Protein AF-A0A9W6RB28-F1 (afdb_monomer)

Mean predicted aligned error: 11.08 Å

Secondary structure (DSSP, 8-state):
-PPPPPPPTT---HHHHHHHHHHHHHHHHHHHHTTS-HHHHTS--STT---HHHHHHHHHHHHIIIIIIIIS----S-TTTTS-TTS-S----TT--HHHHHHHHHHHHHHHHHHHHTS-TTPPPPP--PPP----TT---S---------------------

Structure (mmCIF, N/CA/C/O backbone):
data_AF-A0A9W6RB28-F1
#
_entry.id   AF-A0A9W6RB28-F1
#
loop_
_atom_site.group_PDB
_atom_site.id
_atom_site.type_symbol
_atom_site.label_atom_id
_atom_site.label_alt_id
_atom_site.label_comp_id
_atom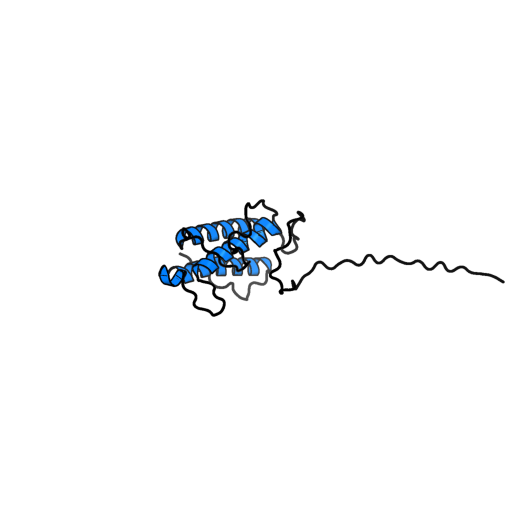_site.label_asym_id
_atom_site.label_entity_id
_atom_site.label_seq_id
_atom_site.pdbx_PDB_ins_code
_atom_site.Cartn_x
_atom_site.Cartn_y
_atom_site.Cartn_z
_atom_site.occupancy
_atom_site.B_iso_or_equiv
_atom_site.auth_seq_id
_atom_site.auth_comp_id
_atom_site.auth_asym_id
_atom_site.auth_atom_id
_atom_site.pdbx_PDB_model_num
ATOM 1 N N . MET A 1 1 ? -15.341 -0.451 -15.778 1.00 49.00 1 MET A N 1
ATOM 2 C CA . MET A 1 1 ? -14.513 -0.310 -14.565 1.00 49.00 1 MET A CA 1
ATOM 3 C C . MET A 1 1 ? -14.877 1.026 -13.939 1.00 49.00 1 MET A C 1
ATOM 5 O O . MET A 1 1 ? -14.789 2.035 -14.630 1.00 49.00 1 MET A O 1
ATOM 9 N N . VAL A 1 2 ? -15.447 1.023 -12.734 1.00 61.16 2 VAL A N 1
ATOM 10 C CA . VAL A 1 2 ? -15.929 2.248 -12.076 1.00 61.16 2 VAL A CA 1
ATOM 11 C C . VAL A 1 2 ? -14.718 2.968 -11.497 1.00 61.16 2 VAL A C 1
ATOM 13 O O . VAL A 1 2 ? -14.005 2.396 -10.686 1.00 61.16 2 VAL A O 1
ATOM 16 N N . HIS A 1 3 ? -14.466 4.193 -11.949 1.00 78.44 3 HIS A N 1
ATOM 17 C CA . HIS A 1 3 ? -13.442 5.051 -11.365 1.00 78.44 3 HIS A CA 1
ATOM 18 C C . HIS A 1 3 ? -13.966 5.579 -10.032 1.00 78.44 3 HIS A C 1
ATOM 20 O O . HIS A 1 3 ? -14.960 6.309 -10.024 1.00 78.44 3 HIS A O 1
ATOM 26 N N . LEU A 1 4 ? -13.308 5.227 -8.926 1.00 86.69 4 LEU A N 1
ATOM 27 C CA . LEU A 1 4 ? -13.632 5.843 -7.647 1.00 86.69 4 LEU A CA 1
ATOM 28 C C . LEU A 1 4 ? -13.110 7.278 -7.655 1.00 86.69 4 LEU A C 1
ATOM 30 O O . LEU A 1 4 ? -11.936 7.530 -7.923 1.00 86.69 4 LEU A O 1
ATOM 34 N N . THR A 1 5 ? -14.003 8.228 -7.410 1.00 91.50 5 THR A N 1
ATOM 35 C CA . THR A 1 5 ? -13.637 9.632 -7.235 1.00 91.50 5 THR A CA 1
ATOM 36 C C . THR A 1 5 ? -13.216 9.881 -5.798 1.00 91.50 5 THR A C 1
ATOM 38 O O . THR A 1 5 ? -13.599 9.139 -4.894 1.00 91.50 5 THR A O 1
ATOM 41 N N . GLU A 1 6 ? -12.460 10.955 -5.583 1.00 92.88 6 GLU A N 1
ATOM 42 C CA . GLU A 1 6 ? -12.143 11.419 -4.235 1.00 92.88 6 GLU A CA 1
ATOM 43 C C . GLU A 1 6 ? -13.437 11.559 -3.404 1.00 92.88 6 GLU A C 1
ATOM 45 O O . GLU A 1 6 ? -14.437 12.072 -3.930 1.00 92.88 6 GLU A O 1
ATOM 50 N N . PRO A 1 7 ? -13.455 11.106 -2.135 1.00 93.12 7 PRO A N 1
ATOM 51 C CA . PRO A 1 7 ? -14.621 11.253 -1.275 1.00 93.12 7 PRO A CA 1
ATOM 52 C C . PRO A 1 7 ? -15.061 12.720 -1.170 1.00 93.12 7 PRO A C 1
ATOM 54 O O . PRO A 1 7 ? -14.221 13.616 -1.037 1.00 93.12 7 PRO A O 1
ATOM 57 N N . PRO A 1 8 ? -16.372 13.009 -1.213 1.00 90.81 8 PRO A N 1
ATOM 58 C CA . PRO A 1 8 ? -16.845 14.378 -1.133 1.00 90.81 8 PRO A CA 1
ATOM 59 C C . PRO A 1 8 ? -16.537 14.972 0.243 1.00 90.81 8 PRO A C 1
ATOM 61 O O . PRO A 1 8 ? -16.745 14.344 1.280 1.00 90.81 8 PRO A O 1
ATOM 64 N N . ARG A 1 9 ? -16.128 16.245 0.257 1.00 85.19 9 ARG A N 1
ATOM 65 C CA . ARG A 1 9 ? -15.806 17.004 1.483 1.00 85.19 9 ARG A CA 1
ATOM 66 C C . ARG A 1 9 ? -16.983 17.162 2.451 1.00 85.19 9 ARG A C 1
ATOM 68 O O . ARG A 1 9 ? -16.801 17.649 3.560 1.00 85.19 9 ARG A O 1
ATOM 75 N N . THR A 1 10 ? -18.186 16.804 2.015 1.00 89.06 10 THR A N 1
ATOM 76 C CA . THR A 1 10 ? -19.407 16.811 2.821 1.00 89.06 10 THR A CA 1
ATOM 77 C C . THR A 1 10 ? -19.535 15.587 3.728 1.00 89.06 10 THR A C 1
ATOM 79 O O . THR A 1 10 ? -20.400 15.593 4.598 1.00 89.06 10 THR A O 1
ATOM 82 N N . LEU A 1 11 ? -18.713 14.544 3.552 1.00 88.00 11 LEU A N 1
ATOM 83 C CA . LEU A 1 11 ? -18.660 13.414 4.482 1.00 88.00 11 LEU A CA 1
ATOM 84 C C . LEU A 1 11 ? -18.089 13.871 5.828 1.00 88.00 11 LEU A C 1
ATOM 86 O O . LEU A 1 11 ? -16.940 14.298 5.919 1.00 88.00 11 LEU A O 1
ATOM 90 N N . SER A 1 12 ? -18.901 13.768 6.878 1.00 85.69 12 SER A N 1
ATOM 91 C CA . SER A 1 12 ? -18.524 14.157 8.241 1.00 85.69 12 SER A CA 1
ATOM 92 C C . SER A 1 12 ? -18.151 12.971 9.132 1.00 85.69 12 SER A C 1
ATOM 94 O O . SER A 1 12 ? -17.508 13.161 10.163 1.00 85.69 12 SER A O 1
ATOM 96 N N . GLY A 1 13 ? -18.554 11.749 8.766 1.00 92.44 13 GLY A N 1
ATOM 97 C CA . GLY A 1 13 ? -18.200 10.539 9.500 1.00 92.44 13 GLY A CA 1
ATO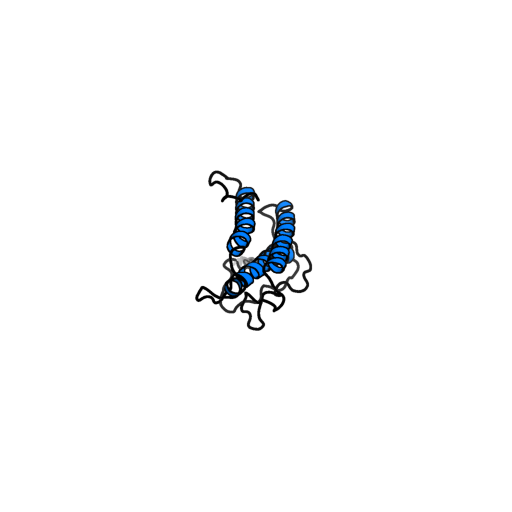M 98 C C . GLY A 1 13 ? -16.721 10.219 9.320 1.00 92.44 13 GLY A C 1
ATOM 99 O O . GLY A 1 13 ? -16.291 9.895 8.219 1.00 92.44 13 GLY A O 1
ATOM 100 N N . SER A 1 14 ? -15.922 10.284 10.389 1.00 92.12 14 SER A N 1
ATOM 101 C CA . SER A 1 14 ? -14.474 10.043 10.288 1.00 92.12 14 SER A CA 1
ATOM 102 C C . SER A 1 14 ? -14.136 8.648 9.753 1.00 92.12 14 SER A C 1
ATOM 104 O O . SER A 1 14 ? -13.151 8.504 9.038 1.00 92.12 14 SER A O 1
ATOM 106 N N . ALA A 1 15 ? -14.953 7.636 10.075 1.00 91.69 15 ALA A N 1
ATOM 107 C CA . ALA A 1 15 ? -14.738 6.266 9.611 1.00 91.69 15 ALA A CA 1
ATOM 108 C C . ALA A 1 15 ? -14.994 6.163 8.104 1.00 91.69 15 ALA A C 1
ATOM 110 O O . ALA A 1 15 ? -14.124 5.717 7.366 1.00 91.69 15 ALA A O 1
ATOM 111 N N . GLU A 1 16 ? -16.140 6.677 7.658 1.00 91.81 16 GLU A N 1
ATOM 112 C CA . GLU A 1 16 ? -16.542 6.723 6.248 1.00 91.81 16 GLU A CA 1
ATOM 113 C C . GLU A 1 16 ? -15.563 7.541 5.399 1.00 91.81 16 GLU A C 1
ATOM 115 O O . GLU A 1 16 ? -15.222 7.152 4.284 1.00 91.81 16 GLU A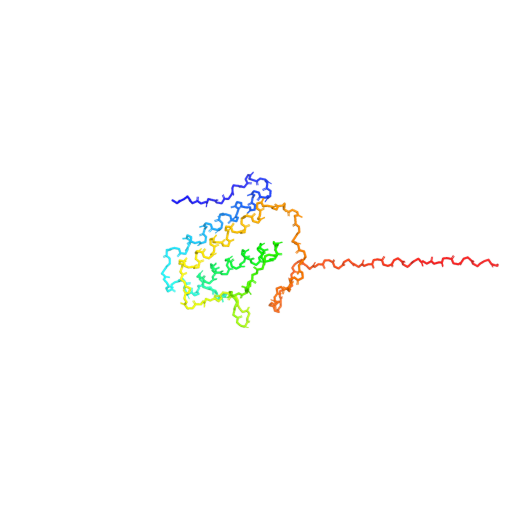 O 1
ATOM 120 N N . LEU A 1 17 ? -15.078 8.667 5.932 1.00 93.25 17 LEU A N 1
ATOM 121 C CA . LEU A 1 17 ? -14.099 9.509 5.255 1.00 93.25 17 LEU A CA 1
ATOM 122 C C . LEU A 1 17 ? -12.762 8.776 5.094 1.00 93.25 17 LEU A C 1
ATOM 124 O O . LEU A 1 17 ? -12.190 8.779 4.005 1.00 93.25 17 LEU A O 1
ATOM 128 N N . LEU A 1 18 ? -12.277 8.128 6.159 1.00 92.50 18 LEU A N 1
ATOM 129 C CA . LEU A 1 18 ? -11.040 7.350 6.125 1.00 92.50 18 LEU A CA 1
ATOM 130 C C . LEU A 1 18 ? -11.136 6.203 5.114 1.00 92.50 18 LEU A C 1
ATOM 132 O O . LEU A 1 18 ? -10.279 6.095 4.239 1.00 92.50 18 LEU A O 1
ATOM 136 N N . THR A 1 19 ? -12.172 5.365 5.207 1.00 93.44 19 THR A N 1
ATOM 137 C CA . THR A 1 19 ? -12.338 4.215 4.306 1.00 93.44 19 THR A CA 1
ATOM 138 C C . THR A 1 19 ? -12.557 4.660 2.866 1.00 93.44 19 THR A C 1
ATOM 140 O O . THR A 1 19 ? -11.962 4.083 1.962 1.00 93.44 19 THR A O 1
ATOM 143 N N . GLY A 1 20 ? -13.313 5.741 2.647 1.00 93.94 20 GLY A N 1
ATOM 144 C CA . GLY A 1 20 ? -13.496 6.326 1.323 1.00 93.94 20 GLY A CA 1
ATOM 145 C C . GLY A 1 20 ? -12.178 6.782 0.691 1.00 93.94 20 GLY A C 1
ATOM 146 O O . GLY A 1 20 ? -11.939 6.521 -0.487 1.00 93.94 20 GLY A O 1
ATOM 147 N N . TYR A 1 21 ? -11.295 7.435 1.456 1.00 94.56 21 TYR A N 1
ATOM 148 C CA . TYR A 1 21 ? -9.990 7.854 0.935 1.00 94.56 21 TYR A CA 1
ATOM 149 C C . TYR A 1 21 ? -9.073 6.662 0.665 1.00 94.56 21 TYR A C 1
ATOM 151 O O . TYR A 1 21 ? -8.364 6.663 -0.343 1.00 94.56 21 TYR A O 1
ATOM 159 N N . LEU A 1 22 ? -9.091 5.643 1.528 1.00 94.94 22 LEU A N 1
ATOM 160 C CA . LEU A 1 22 ? -8.336 4.415 1.290 1.00 94.94 22 LEU A CA 1
ATOM 161 C C . LEU A 1 22 ? -8.797 3.740 -0.004 1.00 94.94 22 LEU A C 1
ATOM 163 O O . LEU A 1 22 ? -7.965 3.436 -0.852 1.00 94.94 22 LEU A O 1
ATOM 167 N N . ASP A 1 23 ? -10.103 3.583 -0.211 1.00 95.31 23 ASP A N 1
ATOM 168 C CA . ASP A 1 23 ? -10.643 2.985 -1.434 1.00 95.31 23 ASP A CA 1
ATOM 169 C C . ASP A 1 23 ? -10.298 3.808 -2.684 1.00 95.31 23 ASP A C 1
ATOM 171 O O . ASP A 1 23 ? -9.884 3.243 -3.699 1.00 95.31 23 ASP A O 1
ATOM 175 N N . PHE A 1 24 ? -10.359 5.140 -2.596 1.00 95.44 24 PHE A N 1
ATOM 176 C CA . PHE A 1 24 ? -9.918 6.029 -3.670 1.00 95.44 24 PHE A CA 1
ATOM 177 C C . PHE A 1 24 ? -8.445 5.809 -4.053 1.00 95.44 24 PHE A C 1
ATOM 179 O O . PHE A 1 24 ? -8.127 5.688 -5.240 1.00 95.44 24 PHE A O 1
ATOM 186 N N . TYR A 1 25 ? -7.529 5.739 -3.081 1.00 95.88 25 TYR A N 1
ATOM 187 C CA . TY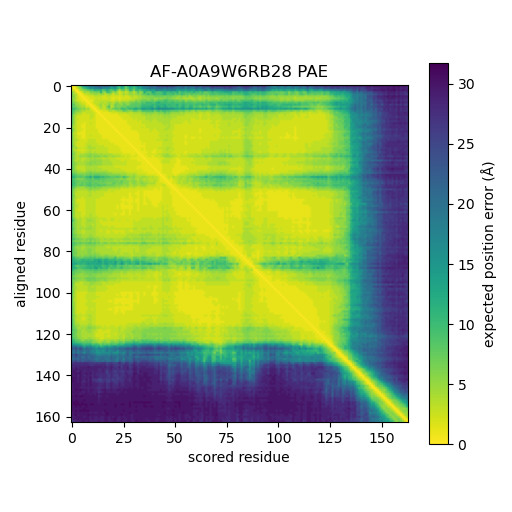R A 1 25 ? -6.107 5.524 -3.369 1.00 95.88 25 TYR A CA 1
ATOM 188 C C . TYR A 1 25 ? -5.812 4.103 -3.858 1.00 95.88 25 TYR A C 1
ATOM 190 O O . TYR A 1 25 ? -5.014 3.945 -4.784 1.00 95.88 25 TYR A O 1
ATOM 198 N N . ARG A 1 26 ? -6.492 3.091 -3.308 1.00 96.56 26 ARG A N 1
ATOM 199 C CA . ARG A 1 26 ? -6.377 1.690 -3.742 1.00 96.56 26 ARG A CA 1
ATOM 200 C C . ARG A 1 26 ? -6.790 1.505 -5.199 1.00 96.56 26 ARG A C 1
ATOM 202 O O . ARG A 1 26 ? -6.105 0.807 -5.932 1.00 96.56 26 ARG A O 1
ATOM 209 N N . ASP A 1 27 ? -7.837 2.195 -5.649 1.00 95.12 27 ASP A N 1
ATOM 210 C CA . ASP A 1 27 ? -8.220 2.213 -7.067 1.00 95.12 27 ASP A CA 1
ATOM 211 C C . ASP A 1 27 ? -7.274 3.080 -7.925 1.00 95.12 27 ASP A C 1
ATOM 213 O O . ASP A 1 27 ? -6.990 2.771 -9.084 1.00 95.12 27 ASP A O 1
ATOM 217 N N . THR A 1 28 ? -6.769 4.189 -7.381 1.00 95.25 28 THR A N 1
ATOM 218 C CA . THR A 1 28 ? -5.962 5.151 -8.148 1.00 95.25 28 THR A CA 1
ATOM 219 C C . THR A 1 28 ? -4.590 4.614 -8.527 1.00 95.25 28 THR A C 1
ATOM 221 O O . THR A 1 28 ? -4.146 4.826 -9.658 1.00 95.25 28 THR A O 1
ATOM 224 N N . ILE A 1 29 ? -3.894 3.951 -7.607 1.00 94.81 29 ILE A N 1
ATOM 225 C CA . ILE A 1 29 ? -2.480 3.617 -7.800 1.00 94.81 29 ILE A CA 1
ATOM 226 C C . ILE A 1 29 ? -2.277 2.619 -8.951 1.00 94.81 29 ILE A C 1
ATOM 228 O O . ILE A 1 29 ? -1.545 2.974 -9.880 1.00 94.81 29 ILE A O 1
ATOM 232 N N . PRO A 1 30 ? -2.955 1.454 -9.005 1.00 93.31 30 PRO A N 1
ATOM 233 C CA . PRO A 1 30 ? -2.821 0.527 -10.131 1.00 93.31 30 PRO A CA 1
ATOM 234 C C . PRO A 1 30 ? -3.177 1.177 -11.475 1.00 93.31 30 PRO A C 1
ATOM 236 O O . PRO A 1 30 ? -2.473 0.991 -12.469 1.00 93.31 30 PRO A O 1
ATOM 239 N N . ARG A 1 31 ? -4.204 2.041 -11.513 1.00 92.31 31 ARG A N 1
ATOM 240 C CA . ARG A 1 31 ? -4.579 2.777 -12.735 1.00 92.31 31 ARG A CA 1
ATOM 241 C C . ARG A 1 31 ? -3.490 3.717 -13.233 1.00 92.31 31 ARG A C 1
ATOM 243 O O . ARG A 1 31 ? -3.331 3.870 -14.442 1.00 92.31 31 ARG A O 1
ATOM 250 N N . LYS A 1 32 ? -2.737 4.357 -12.335 1.00 93.19 32 LYS A N 1
ATOM 251 C CA . LYS A 1 32 ? -1.598 5.204 -12.725 1.00 93.19 32 LYS A CA 1
ATOM 252 C C . LYS A 1 32 ? -0.445 4.389 -13.312 1.00 93.19 32 LYS A C 1
ATOM 254 O O . LYS A 1 32 ? 0.342 4.948 -14.071 1.00 93.19 32 LYS A O 1
ATOM 259 N N . LEU A 1 33 ? -0.359 3.098 -12.991 1.00 94.69 33 LEU A N 1
ATOM 260 C CA . LEU A 1 33 ? 0.701 2.204 -13.458 1.00 94.69 33 LEU A CA 1
ATOM 261 C C . LEU A 1 33 ? 0.341 1.440 -14.738 1.00 94.69 33 LEU A C 1
ATOM 263 O O . LEU A 1 33 ? 1.237 1.147 -15.522 1.00 94.69 33 LEU A O 1
ATOM 267 N N . ALA A 1 34 ? -0.945 1.182 -14.994 1.00 90.50 34 ALA A N 1
ATOM 268 C CA . ALA A 1 34 ? -1.422 0.356 -16.111 1.00 90.50 34 ALA A CA 1
ATOM 269 C C . ALA A 1 34 ? -0.996 0.821 -17.522 1.00 90.50 34 ALA A C 1
ATOM 271 O O . ALA A 1 34 ? -1.035 0.033 -18.461 1.00 90.50 34 ALA A O 1
ATOM 272 N N . GLY A 1 35 ? -0.608 2.089 -17.691 1.00 90.69 35 GLY A N 1
ATOM 273 C CA . GLY A 1 35 ? -0.139 2.635 -18.973 1.00 90.69 35 GLY A CA 1
ATOM 274 C C . GLY A 1 35 ? 1.381 2.662 -19.150 1.00 90.69 35 GLY A C 1
ATOM 275 O O . GLY A 1 35 ? 1.852 3.131 -20.183 1.00 90.69 35 GLY A O 1
ATOM 276 N N . LEU A 1 36 ? 2.150 2.229 -18.149 1.00 95.62 36 LEU A N 1
ATOM 277 C CA . LEU A 1 36 ? 3.609 2.257 -18.190 1.00 95.62 36 LEU A CA 1
ATOM 278 C C . LEU A 1 36 ? 4.161 0.979 -18.822 1.00 95.62 36 LEU A C 1
ATOM 280 O O . LEU A 1 36 ? 3.685 -0.121 -18.552 1.00 95.62 36 LEU A O 1
ATOM 284 N N . SER A 1 37 ? 5.214 1.120 -19.623 1.00 95.88 37 SER A N 1
ATOM 285 C CA . SER A 1 37 ? 5.995 -0.032 -20.085 1.00 95.88 37 SER A CA 1
ATOM 286 C C . SER A 1 37 ? 6.783 -0.682 -18.938 1.00 95.88 37 SER A C 1
ATOM 288 O O . SER A 1 37 ? 7.075 -0.045 -17.926 1.00 95.88 37 SER A O 1
ATOM 290 N N . GLU A 1 38 ? 7.217 -1.932 -19.116 1.00 94.00 38 GLU A N 1
ATOM 291 C CA . GLU A 1 38 ? 8.033 -2.651 -18.120 1.00 94.00 38 GLU A CA 1
ATOM 292 C C . GLU A 1 38 ? 9.308 -1.879 -17.734 1.00 94.00 38 GLU A C 1
ATOM 294 O O . GLU A 1 38 ? 9.653 -1.743 -16.558 1.00 94.00 38 GLU A O 1
ATOM 299 N N . ALA A 1 39 ? 9.976 -1.280 -18.724 1.00 95.19 39 ALA A N 1
ATOM 300 C CA . ALA A 1 39 ? 11.145 -0.440 -18.487 1.00 95.19 39 ALA A CA 1
ATOM 301 C C . ALA A 1 39 ? 10.802 0.784 -17.625 1.00 95.19 39 ALA A C 1
ATOM 303 O O . ALA A 1 39 ? 11.584 1.201 -16.775 1.00 95.19 39 ALA A O 1
ATOM 304 N N . GLU A 1 40 ? 9.622 1.367 -17.818 1.00 96.00 40 GLU A N 1
ATOM 305 C CA . GLU A 1 40 ? 9.165 2.516 -17.048 1.00 96.00 40 GLU A CA 1
ATOM 306 C C . GLU A 1 40 ? 8.721 2.159 -15.633 1.00 96.00 40 GLU A C 1
ATOM 308 O O . GLU A 1 40 ? 8.909 2.983 -14.737 1.00 96.00 40 GLU A O 1
ATOM 313 N N . LEU A 1 41 ? 8.163 0.968 -15.428 1.00 96.00 41 LEU A N 1
ATOM 314 C CA . LEU A 1 41 ? 7.781 0.438 -14.118 1.00 96.00 41 LEU A CA 1
ATOM 315 C C . LEU A 1 41 ? 8.995 0.201 -13.210 1.00 96.00 41 LEU A C 1
ATOM 317 O O . LEU A 1 41 ? 8.895 0.353 -11.991 1.00 96.00 41 LEU A O 1
ATOM 321 N N . ARG A 1 42 ? 10.150 -0.110 -13.808 1.00 95.25 42 ARG A N 1
ATOM 322 C CA . ARG A 1 42 ? 11.421 -0.374 -13.113 1.00 95.25 42 ARG A CA 1
ATOM 323 C C . ARG A 1 42 ? 12.403 0.794 -13.118 1.00 95.25 42 ARG A C 1
ATOM 325 O O . ARG A 1 42 ? 13.520 0.658 -12.627 1.00 95.25 42 ARG A O 1
ATOM 332 N N . ARG A 1 43 ? 12.020 1.948 -13.665 1.00 94.50 43 ARG A N 1
ATOM 333 C CA . ARG A 1 43 ? 12.891 3.127 -13.730 1.00 94.50 43 ARG A CA 1
ATOM 334 C C . ARG A 1 43 ? 12.535 4.129 -12.643 1.00 94.50 43 ARG A C 1
ATOM 336 O O . ARG A 1 43 ? 11.400 4.604 -12.580 1.00 94.50 43 ARG A O 1
ATOM 343 N N . THR A 1 44 ? 13.535 4.533 -11.862 1.00 92.62 44 THR A N 1
ATOM 344 C CA . THR A 1 44 ? 13.382 5.663 -10.940 1.00 92.62 44 THR A CA 1
ATOM 345 C C . THR A 1 44 ? 13.131 6.957 -11.716 1.00 92.62 44 THR A C 1
ATOM 347 O O . THR A 1 44 ? 13.734 7.212 -12.761 1.00 92.62 44 THR A O 1
ATOM 350 N N . ARG A 1 45 ? 12.209 7.781 -11.220 1.00 85.44 45 ARG A N 1
ATOM 351 C CA . ARG A 1 45 ? 11.913 9.113 -11.777 1.00 85.44 45 ARG A CA 1
ATOM 352 C C . ARG A 1 45 ? 12.172 10.239 -10.782 1.00 85.44 45 ARG A C 1
ATOM 354 O O . ARG A 1 45 ? 11.943 11.399 -11.108 1.00 85.44 45 ARG A O 1
ATOM 361 N N . VAL A 1 46 ? 12.619 9.901 -9.576 1.00 88.44 46 VAL A N 1
ATOM 362 C CA . VAL A 1 46 ? 12.739 10.835 -8.457 1.00 88.44 46 VAL A CA 1
ATOM 363 C C . VAL A 1 46 ? 14.046 10.606 -7.693 1.00 88.44 46 VAL A C 1
ATOM 365 O O . VAL A 1 46 ? 14.525 9.471 -7.630 1.00 88.44 46 VAL A O 1
ATOM 368 N N . PRO A 1 47 ? 14.620 11.648 -7.062 1.00 86.62 47 PRO A N 1
ATOM 369 C CA . PRO A 1 47 ? 15.876 11.524 -6.317 1.00 86.62 47 PRO A CA 1
ATOM 370 C C . PRO A 1 47 ? 15.842 10.511 -5.165 1.00 86.62 47 PRO A C 1
ATOM 372 O O . PRO A 1 47 ? 16.884 10.003 -4.774 1.00 86.62 47 PRO A O 1
ATOM 375 N N . SER A 1 48 ? 14.657 10.193 -4.635 1.00 82.38 48 SER A N 1
ATOM 376 C CA . SER A 1 48 ? 14.472 9.209 -3.561 1.00 82.38 48 SER A CA 1
ATOM 377 C C . SER A 1 48 ? 14.707 7.756 -3.988 1.00 82.38 48 SER A C 1
ATOM 379 O O . SER A 1 48 ? 14.690 6.876 -3.137 1.00 82.38 48 SER A O 1
ATOM 381 N N . GLY A 1 49 ? 14.902 7.479 -5.280 1.00 84.81 49 GLY A N 1
ATOM 382 C CA . GLY A 1 49 ? 15.382 6.177 -5.755 1.00 84.81 49 GLY A CA 1
ATOM 383 C C . GLY A 1 49 ? 14.327 5.080 -5.930 1.00 84.81 49 GLY A C 1
ATOM 384 O O . GLY A 1 49 ? 14.629 4.082 -6.577 1.00 84.81 49 GLY A O 1
ATOM 385 N N . TRP A 1 50 ? 13.094 5.256 -5.443 1.00 90.19 50 TRP A N 1
ATOM 386 C CA . TRP A 1 50 ? 12.030 4.270 -5.657 1.00 90.19 50 TRP A CA 1
ATOM 387 C C . TRP A 1 50 ? 11.586 4.202 -7.126 1.00 90.19 50 TRP A C 1
ATOM 389 O O . TRP A 1 50 ? 11.639 5.182 -7.878 1.00 90.19 50 TRP A O 1
ATOM 399 N N . VAL A 1 51 ? 11.117 3.020 -7.525 1.00 94.38 51 VAL A N 1
ATOM 400 C CA . VAL A 1 51 ? 10.569 2.748 -8.861 1.00 94.38 51 VAL A CA 1
ATOM 401 C C . VAL A 1 51 ? 9.066 2.465 -8.762 1.00 94.38 51 VAL A C 1
ATOM 403 O O . VAL A 1 51 ? 8.625 1.964 -7.725 1.00 94.38 51 VAL A O 1
ATOM 406 N N . PRO A 1 52 ? 8.255 2.774 -9.792 1.00 95.81 52 PRO A N 1
ATOM 407 C CA . PRO A 1 52 ? 6.799 2.640 -9.707 1.00 95.81 52 PRO A CA 1
ATOM 408 C C . PRO A 1 52 ? 6.295 1.255 -9.269 1.00 95.81 52 PRO A C 1
ATOM 410 O O . PRO A 1 52 ? 5.394 1.176 -8.438 1.00 95.81 52 PRO A O 1
ATOM 413 N N . LEU A 1 53 ? 6.900 0.170 -9.767 1.00 96.50 53 LEU A N 1
ATOM 414 C CA . LEU A 1 53 ? 6.525 -1.191 -9.364 1.00 96.50 53 LEU A CA 1
ATOM 415 C C . LEU A 1 53 ? 6.887 -1.483 -7.898 1.00 96.50 53 LEU A C 1
ATOM 417 O O . LEU A 1 53 ? 6.097 -2.082 -7.171 1.00 96.50 53 LEU A O 1
ATOM 421 N N . GLY A 1 54 ? 8.048 -1.000 -7.444 1.00 95.75 54 GLY A N 1
ATOM 422 C CA . GLY A 1 54 ? 8.497 -1.133 -6.055 1.00 95.75 54 GLY A CA 1
ATOM 423 C C . GLY A 1 54 ? 7.590 -0.381 -5.084 1.00 95.75 54 GLY A C 1
ATOM 424 O O . GLY A 1 54 ? 7.293 -0.890 -4.007 1.00 95.75 54 GLY A O 1
ATOM 425 N N . LEU A 1 55 ? 7.081 0.787 -5.489 1.00 95.50 55 LEU A N 1
ATOM 426 C CA . LEU A 1 55 ? 6.086 1.538 -4.722 1.00 95.50 55 LEU A CA 1
ATOM 427 C C . LEU A 1 55 ? 4.786 0.743 -4.547 1.00 95.50 55 LEU A C 1
ATOM 429 O O . LEU A 1 55 ? 4.278 0.666 -3.432 1.00 95.50 55 LEU A O 1
ATOM 433 N N . LEU A 1 56 ? 4.260 0.124 -5.609 1.00 97.19 56 LEU A N 1
ATOM 434 C CA . LEU A 1 56 ? 3.045 -0.691 -5.500 1.00 97.19 56 LEU A CA 1
ATOM 435 C C . LEU A 1 56 ? 3.250 -1.892 -4.566 1.00 97.19 56 LEU A C 1
ATOM 437 O O . LEU A 1 56 ? 2.427 -2.119 -3.679 1.00 97.19 56 LEU A O 1
ATOM 441 N N . LYS A 1 57 ? 4.370 -2.616 -4.714 1.00 97.44 57 LYS A N 1
ATOM 442 C CA . LYS A 1 57 ? 4.708 -3.744 -3.833 1.00 97.44 57 LYS A CA 1
ATOM 443 C C . LYS A 1 57 ? 4.788 -3.293 -2.379 1.00 97.44 57 LYS A C 1
ATOM 445 O O . LYS A 1 57 ? 4.137 -3.885 -1.521 1.00 97.44 57 LYS A O 1
ATOM 450 N N . HIS A 1 58 ? 5.509 -2.206 -2.115 1.00 96.38 58 HIS A N 1
ATOM 451 C CA . HIS A 1 58 ? 5.627 -1.632 -0.779 1.00 96.38 58 HIS A CA 1
ATOM 452 C C . HIS A 1 58 ? 4.265 -1.287 -0.170 1.00 96.38 58 HIS A C 1
ATOM 454 O O . HIS A 1 58 ? 4.025 -1.598 0.991 1.00 96.38 58 HIS A O 1
ATOM 460 N N . LEU A 1 59 ? 3.342 -0.701 -0.937 1.00 97.00 59 LEU A N 1
ATOM 461 C CA . LEU A 1 59 ? 2.003 -0.384 -0.433 1.00 97.00 59 LEU A CA 1
ATOM 462 C C . LEU A 1 59 ? 1.197 -1.634 -0.058 1.00 97.00 59 LEU A C 1
ATOM 464 O O . LEU A 1 59 ? 0.459 -1.599 0.924 1.00 97.00 59 LEU A O 1
ATOM 468 N N . GLY A 1 60 ? 1.394 -2.752 -0.761 1.00 97.94 60 GLY A N 1
ATOM 469 C CA . GLY A 1 60 ? 0.838 -4.044 -0.346 1.00 97.94 60 GLY A CA 1
ATOM 470 C C . GLY A 1 60 ? 1.386 -4.481 1.014 1.00 97.94 60 GLY A C 1
ATOM 471 O O . GLY A 1 60 ? 0.626 -4.856 1.906 1.00 97.94 60 GLY A O 1
ATOM 472 N N . TYR A 1 61 ? 2.696 -4.338 1.226 1.00 97.44 61 TYR A N 1
ATOM 473 C CA . TYR A 1 61 ? 3.308 -4.607 2.529 1.00 97.44 61 TYR A CA 1
ATOM 474 C C . TYR A 1 61 ? 2.914 -3.595 3.610 1.00 97.44 61 TYR A C 1
ATOM 476 O O . TYR A 1 61 ? 2.866 -3.971 4.774 1.00 97.44 61 TYR A O 1
ATOM 484 N N . VAL A 1 62 ? 2.584 -2.344 3.275 1.00 96.19 62 VAL A N 1
ATOM 485 C CA . VAL A 1 62 ? 2.037 -1.354 4.223 1.00 96.19 62 VAL A CA 1
ATOM 486 C C . VAL A 1 62 ? 0.660 -1.796 4.727 1.00 96.19 62 VAL A C 1
ATOM 488 O O . VAL A 1 62 ? 0.450 -1.824 5.939 1.00 96.19 62 VAL A O 1
ATOM 491 N N . GLU A 1 63 ? -0.251 -2.192 3.833 1.00 97.69 63 GLU A N 1
ATOM 492 C CA . GLU A 1 63 ? -1.567 -2.744 4.206 1.00 97.69 63 GLU A CA 1
ATOM 493 C C . GLU A 1 63 ? -1.407 -3.966 5.127 1.00 97.69 63 GLU A C 1
ATOM 495 O O . GLU A 1 63 ? -2.026 -4.055 6.191 1.00 97.69 63 GLU A O 1
ATOM 500 N N . LEU A 1 64 ? -0.502 -4.877 4.760 1.00 96.75 64 LEU A N 1
ATOM 501 C CA . LEU A 1 64 ? -0.187 -6.070 5.539 1.00 96.75 64 LEU A CA 1
ATOM 502 C C . LEU A 1 64 ? 0.428 -5.729 6.906 1.00 96.75 64 LEU A C 1
ATOM 504 O O . LEU A 1 64 ? -0.053 -6.222 7.926 1.00 96.75 64 LEU A O 1
ATOM 508 N N . ARG A 1 65 ? 1.466 -4.888 6.961 1.00 94.38 65 ARG A N 1
ATOM 509 C CA . ARG A 1 65 ? 2.205 -4.577 8.195 1.00 94.38 65 ARG A CA 1
ATOM 510 C C . ARG A 1 65 ? 1.336 -3.877 9.221 1.00 94.38 65 ARG A C 1
ATOM 512 O O . ARG A 1 65 ? 1.396 -4.227 10.395 1.00 94.38 65 ARG A O 1
ATOM 519 N N . TRP A 1 66 ? 0.546 -2.892 8.805 1.00 93.06 66 TRP A N 1
ATOM 520 C CA . TRP A 1 66 ? -0.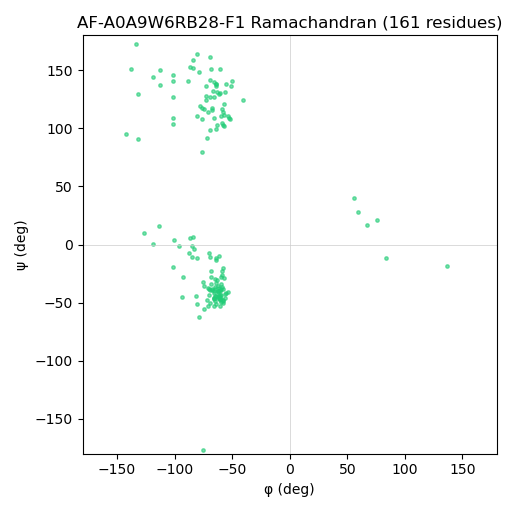219 -2.088 9.754 1.00 93.06 66 TRP A CA 1
ATOM 521 C C . TRP A 1 66 ? -1.509 -2.764 10.188 1.00 93.06 66 TRP A C 1
ATOM 523 O O . TRP A 1 66 ? -1.809 -2.762 11.380 1.00 93.06 66 TRP A O 1
ATOM 533 N N . LEU A 1 67 ? -2.264 -3.344 9.252 1.00 94.44 67 LEU A N 1
ATOM 534 C CA . LEU A 1 67 ? -3.602 -3.848 9.559 1.00 94.44 67 LEU A CA 1
ATOM 535 C C . LEU A 1 67 ? -3.587 -5.330 9.926 1.00 94.44 67 LEU A C 1
ATOM 537 O O . LEU A 1 67 ? -4.162 -5.694 10.948 1.00 94.44 67 LEU A O 1
ATOM 541 N N . ARG A 1 68 ? -2.877 -6.172 9.171 1.00 94.06 68 ARG A N 1
ATOM 542 C CA . ARG A 1 68 ? -2.831 -7.615 9.449 1.00 94.06 68 ARG A CA 1
ATOM 543 C C . ARG A 1 68 ? -1.871 -7.942 10.583 1.00 94.06 68 ARG A C 1
ATOM 545 O O . ARG A 1 68 ? -2.288 -8.436 11.622 1.00 94.06 68 ARG A O 1
ATOM 552 N N . TRP A 1 69 ? -0.591 -7.640 10.387 1.00 93.62 69 TRP A N 1
ATOM 553 C CA . TRP A 1 69 ? 0.456 -7.988 11.340 1.00 93.62 69 TRP A CA 1
ATOM 554 C C . TRP A 1 69 ? 0.356 -7.133 12.606 1.00 93.62 69 TRP A C 1
ATOM 556 O O . TRP A 1 69 ? 0.247 -7.676 13.692 1.00 93.62 69 TRP A O 1
ATOM 566 N N . GLY A 1 70 ? 0.317 -5.804 12.484 1.00 91.31 70 GLY A N 1
ATOM 567 C CA . GLY A 1 70 ? 0.322 -4.897 13.633 1.00 91.31 70 GLY A CA 1
ATOM 568 C C . GLY A 1 70 ? -1.003 -4.830 14.397 1.00 91.31 70 GLY A C 1
ATOM 569 O O . GLY A 1 70 ? -1.021 -5.015 15.609 1.00 91.31 70 GLY A O 1
ATOM 570 N N . PHE A 1 71 ? -2.110 -4.523 13.715 1.00 92.88 71 PHE A N 1
ATOM 571 C CA . PHE A 1 71 ? -3.395 -4.279 14.379 1.00 92.88 71 PHE A CA 1
ATOM 572 C C . PHE A 1 71 ? -4.138 -5.567 14.751 1.00 92.88 71 PHE A C 1
ATOM 574 O O . PHE A 1 71 ? -4.549 -5.720 15.903 1.00 92.88 71 PHE A O 1
ATOM 581 N N . ALA A 1 72 ? -4.308 -6.480 13.790 1.00 92.62 72 ALA A N 1
ATOM 582 C CA . ALA A 1 72 ? -5.030 -7.737 13.984 1.00 92.62 72 ALA A CA 1
ATOM 583 C C . ALA A 1 72 ? -4.163 -8.865 14.563 1.00 92.62 72 ALA A C 1
ATOM 585 O O . ALA A 1 72 ? -4.704 -9.890 14.974 1.00 92.62 72 ALA A O 1
ATOM 586 N N . VAL A 1 73 ? -2.839 -8.679 14.625 1.00 92.88 73 VAL A N 1
ATOM 587 C CA . VAL A 1 73 ? -1.892 -9.689 15.121 1.00 92.88 73 VAL A CA 1
ATOM 588 C C . VAL A 1 73 ? -2.014 -11.014 14.358 1.00 92.88 73 VAL A C 1
ATOM 590 O O . VAL A 1 73 ? -1.954 -12.117 14.904 1.00 92.88 73 VAL A O 1
ATOM 593 N N . GLU A 1 74 ? -2.201 -10.923 13.047 1.00 92.25 74 GLU A N 1
ATOM 594 C CA . GLU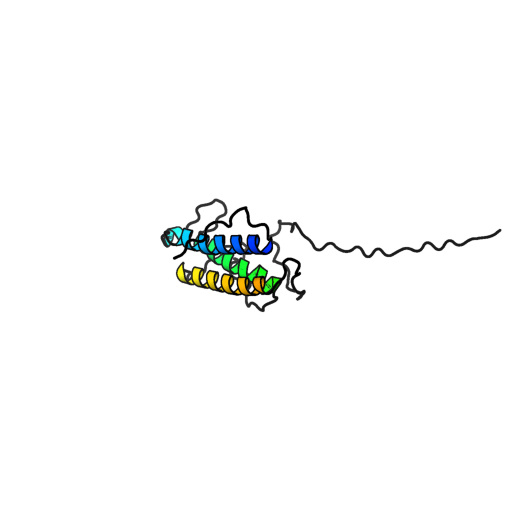 A 1 74 ? -2.085 -12.092 12.190 1.00 92.25 74 GLU A CA 1
ATOM 595 C C . GLU A 1 74 ? -0.623 -12.540 12.111 1.00 92.25 74 GLU A C 1
ATOM 597 O O . GLU A 1 74 ? 0.299 -11.725 12.006 1.00 92.25 74 GLU A O 1
ATOM 602 N N . GLN A 1 75 ? -0.412 -13.856 12.108 1.00 90.38 75 GLN A N 1
ATOM 603 C CA . GLN A 1 75 ? 0.897 -14.418 11.797 1.00 90.38 75 GLN A CA 1
ATOM 604 C C . GLN A 1 75 ? 1.205 -14.192 10.314 1.00 90.38 75 GLN A C 1
ATOM 606 O O . GLN A 1 75 ? 0.413 -14.544 9.438 1.00 90.38 75 GLN A O 1
ATOM 611 N N . VAL A 1 76 ? 2.361 -13.592 10.049 1.00 90.94 76 VAL A N 1
ATOM 612 C CA . VAL A 1 76 ? 2.897 -13.333 8.713 1.00 90.94 76 VAL A CA 1
ATOM 613 C C . VAL A 1 76 ? 4.342 -13.809 8.712 1.00 90.94 76 VAL A C 1
ATOM 615 O O . VAL A 1 76 ? 5.107 -13.408 9.585 1.00 90.94 76 VAL A O 1
ATOM 618 N N . ASP A 1 77 ? 4.704 -14.619 7.718 1.00 90.06 77 ASP A N 1
ATOM 619 C CA . ASP A 1 77 ? 6.041 -15.207 7.596 1.00 90.06 77 ASP A CA 1
ATOM 620 C C . ASP A 1 77 ? 7.154 -14.149 7.528 1.00 90.06 77 ASP A C 1
ATOM 622 O O . ASP A 1 77 ? 8.122 -14.223 8.282 1.00 90.06 77 ASP A O 1
ATOM 626 N N . ASP A 1 78 ? 7.007 -13.150 6.650 1.00 90.81 78 ASP A N 1
ATOM 627 C CA . ASP A 1 78 ? 7.953 -12.037 6.528 1.00 90.81 78 ASP A CA 1
ATOM 628 C C . ASP A 1 78 ? 7.227 -10.703 6.257 1.00 90.81 78 ASP A C 1
ATOM 630 O O . ASP A 1 78 ? 6.918 -10.373 5.106 1.00 90.81 78 ASP A O 1
ATOM 634 N N . PRO A 1 79 ? 6.935 -9.900 7.298 1.00 90.94 79 PRO A N 1
ATOM 635 C CA . PRO A 1 79 ? 6.320 -8.584 7.128 1.00 90.94 79 PRO A CA 1
ATOM 636 C C . PRO A 1 79 ? 7.250 -7.550 6.466 1.00 90.94 79 PRO A C 1
ATOM 638 O O . PRO A 1 79 ? 6.780 -6.473 6.094 1.00 90.94 79 PRO A O 1
ATOM 641 N N . TRP A 1 80 ? 8.543 -7.853 6.308 1.00 91.44 80 TRP A N 1
ATOM 642 C CA . TRP A 1 80 ? 9.571 -6.951 5.781 1.00 91.44 80 TRP A CA 1
ATOM 643 C C . TRP A 1 80 ? 10.132 -7.408 4.430 1.00 91.44 80 TRP A C 1
ATOM 645 O O . TRP A 1 80 ? 11.168 -6.907 3.999 1.00 91.44 80 TRP A O 1
ATOM 655 N N . ALA A 1 81 ? 9.463 -8.324 3.728 1.00 91.81 81 ALA A N 1
ATOM 656 C CA . ALA A 1 81 ? 9.972 -8.882 2.473 1.00 91.81 81 ALA A CA 1
ATOM 657 C C . ALA A 1 81 ? 10.113 -7.855 1.322 1.00 91.81 81 ALA A C 1
ATOM 659 O O . ALA A 1 81 ? 10.776 -8.139 0.323 1.00 91.81 81 ALA A O 1
ATOM 660 N N . ASP A 1 82 ? 9.561 -6.641 1.451 1.00 92.75 82 ASP A N 1
ATOM 661 C CA . ASP A 1 82 ? 9.824 -5.514 0.544 1.00 92.75 82 ASP A CA 1
ATOM 662 C C . ASP A 1 82 ? 11.064 -4.674 0.905 1.00 92.75 82 ASP A C 1
ATOM 664 O O . ASP A 1 82 ? 11.317 -3.644 0.275 1.00 92.75 82 ASP A O 1
ATOM 668 N N . TRP A 1 83 ? 11.844 -5.086 1.906 1.00 91.44 83 TRP A N 1
ATOM 669 C CA . TRP A 1 83 ? 13.064 -4.407 2.338 1.00 91.44 83 TRP A CA 1
ATOM 670 C C . TRP A 1 83 ? 14.312 -5.112 1.798 1.00 91.44 83 TRP A C 1
ATOM 672 O O . TRP A 1 83 ? 14.391 -6.338 1.671 1.00 91.44 83 TRP A O 1
ATOM 682 N N . ASN A 1 84 ? 15.328 -4.315 1.489 1.00 83.62 84 ASN A N 1
ATOM 683 C CA . ASN A 1 84 ? 16.669 -4.793 1.188 1.00 83.62 84 ASN A CA 1
ATOM 684 C C . ASN A 1 84 ? 17.442 -5.094 2.480 1.00 83.62 84 ASN A C 1
ATOM 686 O O . ASN A 1 84 ? 17.103 -4.624 3.568 1.00 83.62 84 ASN A O 1
ATOM 690 N N . ALA A 1 85 ? 18.544 -5.839 2.354 1.00 79.81 85 ALA A N 1
ATOM 691 C CA . ALA A 1 85 ? 19.412 -6.173 3.487 1.00 79.81 85 ALA A CA 1
ATOM 692 C C . ALA A 1 85 ? 20.007 -4.929 4.181 1.00 79.81 85 ALA A C 1
ATOM 694 O O . ALA A 1 85 ? 20.270 -4.952 5.383 1.00 79.81 85 ALA A O 1
ATOM 695 N N . ASP A 1 86 ? 20.188 -3.834 3.438 1.00 79.44 86 ASP A N 1
ATOM 696 C CA . ASP A 1 86 ? 20.657 -2.540 3.946 1.00 79.44 86 ASP A CA 1
ATOM 697 C C . ASP A 1 86 ? 19.539 -1.667 4.547 1.00 79.44 86 ASP A C 1
ATOM 699 O O . ASP A 1 86 ? 19.792 -0.530 4.945 1.00 79.44 86 ASP A O 1
ATOM 703 N N . ARG A 1 87 ? 18.318 -2.210 4.659 1.00 75.38 87 ARG A N 1
ATOM 704 C CA . ARG A 1 87 ? 17.107 -1.543 5.163 1.00 75.38 87 ARG A CA 1
ATOM 705 C C . ARG A 1 87 ? 16.587 -0.413 4.283 1.00 75.38 87 ARG A C 1
ATOM 707 O O . ARG A 1 87 ? 15.786 0.397 4.745 1.00 75.38 87 ARG A O 1
ATOM 714 N N . THR A 1 88 ? 17.013 -0.343 3.027 1.00 79.69 88 THR A N 1
ATOM 715 C CA . THR A 1 88 ? 16.270 0.441 2.045 1.00 79.69 88 THR A CA 1
ATOM 716 C C . THR A 1 88 ? 14.984 -0.296 1.688 1.00 79.69 88 THR A C 1
ATOM 718 O O . THR A 1 88 ? 14.966 -1.516 1.526 1.00 79.69 88 THR A O 1
ATOM 721 N N . GLU A 1 89 ? 13.887 0.444 1.608 1.00 79.56 89 GLU A N 1
ATOM 722 C CA . GLU A 1 89 ? 12.593 -0.091 1.187 1.00 79.56 89 GLU A CA 1
ATOM 723 C C . GLU A 1 89 ? 12.587 -0.295 -0.344 1.00 79.56 89 GLU A C 1
ATOM 725 O O . GLU A 1 89 ? 13.583 -0.026 -1.025 1.00 79.56 89 GLU A O 1
ATOM 730 N N . TRP A 1 90 ? 11.451 -0.718 -0.906 1.00 87.19 90 TRP A N 1
ATOM 731 C CA . TRP A 1 90 ? 11.213 -0.798 -2.360 1.00 87.19 90 TRP A CA 1
ATOM 732 C C . TRP A 1 90 ? 11.894 -1.969 -3.084 1.00 87.19 90 TRP A C 1
ATOM 734 O O . TRP A 1 90 ? 12.072 -1.911 -4.305 1.00 87.19 90 TRP A O 1
ATOM 744 N N . ARG A 1 91 ? 12.268 -3.038 -2.371 1.00 89.94 91 ARG A N 1
ATOM 745 C CA . ARG A 1 91 ? 12.868 -4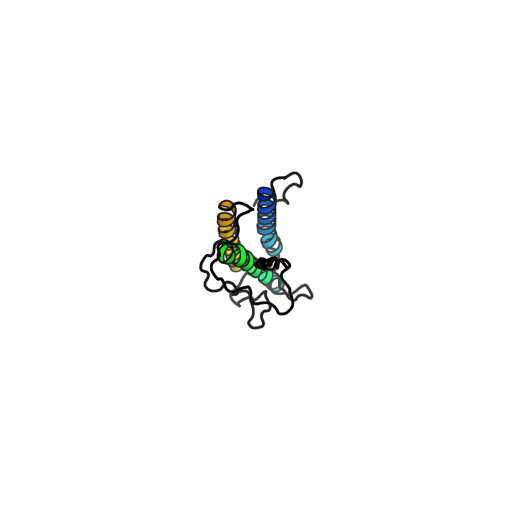.229 -2.982 1.00 89.94 91 ARG A CA 1
ATOM 746 C C . ARG A 1 91 ? 11.907 -4.867 -3.988 1.00 89.94 91 ARG A C 1
ATOM 748 O O . ARG A 1 91 ? 10.760 -5.174 -3.667 1.00 89.94 91 ARG A O 1
ATOM 755 N N . LEU A 1 92 ? 12.424 -5.145 -5.182 1.00 92.88 92 LEU A N 1
ATOM 756 C CA . LEU A 1 92 ? 11.769 -5.970 -6.192 1.00 92.88 92 LEU A CA 1
ATOM 757 C C . LEU A 1 92 ? 12.548 -7.263 -6.389 1.00 92.88 92 LEU A C 1
ATOM 759 O O . LEU A 1 92 ? 13.776 -7.249 -6.481 1.00 92.88 92 LEU A O 1
ATOM 763 N N . ASP A 1 93 ? 11.823 -8.365 -6.497 1.00 92.56 93 ASP A N 1
ATOM 764 C CA . ASP A 1 93 ? 12.372 -9.644 -6.909 1.00 92.56 93 ASP A CA 1
ATOM 765 C C . ASP A 1 93 ? 12.356 -9.741 -8.447 1.00 92.56 93 ASP A C 1
ATOM 767 O O . ASP A 1 93 ? 11.525 -9.110 -9.110 1.00 92.56 93 ASP A O 1
ATOM 771 N N . PRO A 1 94 ? 13.260 -10.526 -9.064 1.00 92.62 94 PRO A N 1
ATOM 772 C CA . PRO A 1 94 ? 13.315 -10.653 -10.522 1.00 92.62 94 PRO A CA 1
ATOM 773 C C . PRO A 1 94 ? 12.016 -11.160 -11.165 1.00 92.62 94 PRO A C 1
ATOM 775 O O . PRO A 1 94 ? 11.767 -10.866 -12.329 1.00 92.62 94 PRO A O 1
ATOM 778 N N . ALA A 1 95 ? 11.211 -11.916 -10.413 1.00 94.38 95 ALA A N 1
ATOM 779 C CA . ALA A 1 95 ? 9.938 -12.475 -10.860 1.00 94.38 95 ALA A CA 1
ATOM 780 C C . ALA A 1 95 ? 8.737 -11.533 -10.658 1.00 94.38 95 ALA A C 1
ATOM 782 O O . ALA A 1 95 ? 7.645 -11.857 -11.120 1.00 94.38 95 ALA A O 1
ATOM 783 N N . ASP A 1 96 ? 8.912 -10.397 -9.975 1.00 96.00 96 ASP A N 1
ATOM 784 C CA . ASP A 1 96 ? 7.830 -9.426 -9.807 1.00 96.00 96 ASP A CA 1
ATOM 785 C C . ASP A 1 96 ? 7.478 -8.817 -11.163 1.00 96.00 96 ASP A C 1
ATOM 787 O O . ASP A 1 96 ? 8.361 -8.334 -11.866 1.00 96.00 96 ASP A O 1
ATOM 791 N N . ASP A 1 97 ? 6.197 -8.766 -11.502 1.00 95.44 97 ASP A N 1
ATOM 792 C CA . 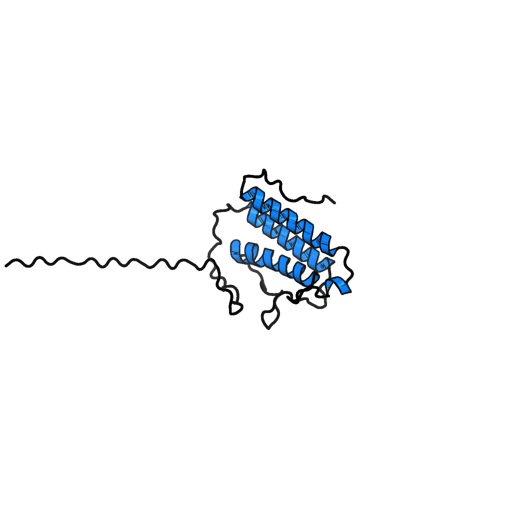ASP A 1 97 ? 5.670 -8.035 -12.651 1.00 95.44 97 ASP A CA 1
ATOM 793 C C . ASP A 1 97 ? 4.436 -7.233 -12.219 1.00 95.44 97 ASP A C 1
ATOM 795 O O . ASP A 1 97 ? 3.974 -7.332 -11.077 1.00 95.44 97 ASP A O 1
ATOM 799 N N . LEU A 1 98 ? 3.901 -6.387 -13.104 1.00 95.88 98 LEU A N 1
ATOM 800 C CA . LEU A 1 98 ? 2.750 -5.557 -12.741 1.00 95.88 98 LEU A CA 1
ATOM 801 C C . LEU A 1 98 ? 1.544 -6.398 -12.303 1.00 95.88 98 LEU A C 1
ATOM 803 O O . LEU A 1 98 ? 0.820 -5.985 -11.399 1.00 95.88 98 LEU A O 1
ATOM 807 N N . ALA A 1 99 ? 1.317 -7.556 -12.923 1.00 95.69 99 ALA A N 1
ATOM 808 C CA . ALA A 1 99 ? 0.150 -8.380 -12.645 1.00 95.69 99 ALA A CA 1
ATOM 809 C C . ALA A 1 99 ? 0.260 -9.058 -11.274 1.00 95.69 99 ALA A C 1
ATOM 811 O O . ALA A 1 99 ? -0.674 -8.967 -10.478 1.00 95.69 99 ALA A O 1
ATOM 812 N N . SER A 1 100 ? 1.400 -9.680 -10.970 1.00 96.81 100 SER A N 1
ATOM 813 C CA . SER A 1 100 ? 1.642 -10.357 -9.694 1.00 96.81 100 SER A CA 1
ATOM 814 C C . SER A 1 100 ? 1.661 -9.375 -8.525 1.00 96.81 100 SER A C 1
ATOM 816 O O . SER A 1 100 ? 1.030 -9.628 -7.498 1.00 96.81 100 SER A O 1
ATOM 818 N N . VAL A 1 101 ? 2.291 -8.210 -8.698 1.00 97.69 101 VAL A N 1
ATOM 819 C CA . VAL A 1 101 ? 2.337 -7.176 -7.657 1.00 97.69 101 VAL A CA 1
ATOM 820 C C . VAL A 1 101 ? 0.964 -6.529 -7.447 1.00 97.69 101 VAL A C 1
ATOM 822 O O . VAL A 1 101 ? 0.589 -6.274 -6.302 1.00 97.69 101 VAL A O 1
ATOM 825 N N . THR A 1 102 ? 0.181 -6.303 -8.510 1.00 97.75 102 THR A N 1
ATOM 826 C CA . THR A 1 102 ? -1.202 -5.804 -8.377 1.00 97.75 102 THR A CA 1
ATOM 827 C C . THR A 1 102 ? -2.087 -6.826 -7.670 1.00 97.75 102 THR A C 1
ATOM 829 O O . THR A 1 102 ? -2.799 -6.461 -6.743 1.00 97.75 102 THR A O 1
ATOM 832 N N . ALA A 1 103 ? -1.988 -8.110 -8.027 1.00 97.75 103 ALA A N 1
ATOM 833 C CA . ALA A 1 103 ? -2.746 -9.168 -7.364 1.00 97.75 103 ALA A CA 1
ATOM 834 C C . ALA A 1 103 ? -2.415 -9.263 -5.865 1.00 97.75 103 ALA A C 1
ATOM 836 O O . ALA A 1 103 ? -3.321 -9.351 -5.037 1.00 97.75 103 ALA A O 1
ATOM 837 N N . PHE A 1 104 ? -1.129 -9.176 -5.507 1.00 97.94 104 PHE A N 1
ATOM 838 C CA . PHE A 1 104 ? -0.704 -9.118 -4.109 1.00 97.94 104 PHE A CA 1
ATOM 839 C C . PHE A 1 104 ? -1.272 -7.888 -3.387 1.00 97.94 104 PHE A C 1
ATOM 841 O O . PHE A 1 104 ? -1.804 -8.018 -2.284 1.00 97.94 104 PHE A O 1
ATOM 848 N N . PHE A 1 105 ? -1.183 -6.704 -4.001 1.00 98.31 105 PHE A N 1
ATOM 849 C CA . PHE A 1 105 ? -1.725 -5.465 -3.442 1.00 98.31 105 PHE A CA 1
ATOM 850 C C . PHE A 1 105 ? -3.238 -5.556 -3.205 1.00 98.31 105 PHE A C 1
ATOM 852 O O . PHE A 1 105 ? -3.702 -5.240 -2.108 1.00 98.31 105 PHE A O 1
ATOM 859 N N . ASP A 1 106 ? -3.993 -6.048 -4.187 1.00 98.19 106 ASP A N 1
ATOM 860 C CA . ASP A 1 106 ? -5.444 -6.219 -4.103 1.00 98.19 106 ASP A CA 1
ATOM 861 C C . ASP A 1 106 ? -5.837 -7.211 -2.999 1.00 98.19 106 ASP A C 1
ATOM 863 O O . ASP A 1 106 ? -6.770 -6.954 -2.233 1.00 98.19 106 ASP A O 1
ATOM 867 N N . GLU A 1 107 ? -5.093 -8.313 -2.853 1.00 98.31 107 GLU A N 1
ATOM 868 C CA . GLU A 1 107 ? -5.280 -9.275 -1.763 1.00 98.31 107 GLU A CA 1
ATOM 869 C C . GLU A 1 107 ? -5.074 -8.616 -0.391 1.00 98.31 107 GLU A C 1
ATOM 871 O O . GLU A 1 107 ? -5.888 -8.809 0.520 1.00 98.31 107 GLU A O 1
ATOM 876 N N . GLN A 1 108 ? -4.018 -7.808 -0.229 1.00 98.25 108 GLN A N 1
ATOM 877 C CA . GLN A 1 108 ? -3.768 -7.124 1.041 1.00 98.25 108 GLN A CA 1
ATOM 878 C C . GLN A 1 108 ? -4.831 -6.063 1.328 1.00 98.25 108 GLN A C 1
ATOM 880 O O . GLN A 1 108 ? -5.294 -5.979 2.464 1.00 98.25 108 GLN A O 1
ATOM 885 N N . CYS A 1 109 ? -5.291 -5.328 0.313 1.00 98.19 109 CYS A N 1
ATOM 886 C CA . CYS A 1 109 ? -6.394 -4.375 0.442 1.00 98.19 109 CYS A CA 1
ATOM 887 C C . CYS A 1 109 ? -7.707 -5.050 0.854 1.00 98.19 109 CYS A C 1
ATOM 889 O O . CYS A 1 109 ? -8.464 -4.506 1.659 1.00 98.19 109 CYS A O 1
ATOM 891 N N . ALA A 1 110 ? -8.001 -6.234 0.310 1.00 97.81 110 ALA A N 1
ATOM 892 C CA . ALA A 1 110 ? -9.198 -6.987 0.668 1.00 97.81 110 ALA A CA 1
ATOM 893 C C . ALA A 1 110 ? -9.155 -7.449 2.132 1.00 97.81 110 ALA A C 1
ATOM 895 O O . ALA A 1 110 ? -10.124 -7.253 2.868 1.00 97.81 110 ALA A O 1
ATOM 896 N N . ARG A 1 111 ? -8.019 -8.001 2.581 1.00 97.19 111 ARG A N 1
ATOM 897 C CA . ARG A 1 111 ? -7.835 -8.388 3.989 1.00 97.19 111 ARG A CA 1
ATOM 898 C C . ARG A 1 111 ? -7.916 -7.190 4.925 1.00 97.19 111 ARG A C 1
ATOM 900 O O . ARG A 1 111 ? -8.581 -7.246 5.955 1.00 97.19 111 ARG A O 1
ATOM 907 N N . SER A 1 112 ? -7.261 -6.097 4.559 1.00 96.75 112 SER A N 1
ATOM 908 C CA . SER A 1 112 ? -7.206 -4.907 5.392 1.00 96.75 112 SER A CA 1
ATOM 909 C C . SER A 1 112 ? -8.568 -4.214 5.506 1.00 96.75 112 SER A C 1
ATOM 911 O O . SER A 1 112 ? -8.921 -3.738 6.584 1.00 96.75 112 SER A O 1
ATOM 913 N N . ARG A 1 113 ? -9.393 -4.252 4.449 1.00 96.69 113 ARG A N 1
ATOM 914 C CA . ARG A 1 113 ? -10.801 -3.835 4.499 1.00 96.69 113 ARG A CA 1
ATOM 915 C C . ARG A 1 113 ? -11.602 -4.655 5.510 1.00 96.69 113 ARG A C 1
ATOM 917 O O . ARG A 1 113 ? -12.256 -4.060 6.358 1.00 96.69 113 ARG A O 1
ATOM 924 N N . ALA A 1 114 ? -11.500 -5.984 5.470 1.00 96.31 114 ALA A N 1
ATOM 925 C CA . ALA A 1 114 ? -12.223 -6.851 6.404 1.00 96.31 114 ALA A CA 1
ATOM 926 C C . ALA A 1 114 ? -11.857 -6.566 7.875 1.00 96.31 114 ALA A C 1
ATOM 928 O O . ALA A 1 114 ? -12.725 -6.559 8.747 1.00 96.31 114 ALA A O 1
ATOM 929 N N . ILE A 1 115 ? -10.582 -6.271 8.148 1.00 95.00 115 ILE A N 1
ATOM 930 C CA . ILE A 1 115 ? -10.108 -5.884 9.486 1.00 95.00 115 ILE A CA 1
ATOM 931 C C . ILE A 1 115 ? -10.712 -4.542 9.917 1.00 95.00 115 ILE A C 1
ATOM 933 O O . ILE A 1 115 ? -11.204 -4.419 11.038 1.00 95.00 115 ILE A O 1
ATOM 937 N N . VAL A 1 116 ? -10.688 -3.540 9.033 1.00 94.38 116 VAL A N 1
ATOM 938 C CA . VAL A 1 116 ? -11.207 -2.195 9.325 1.00 94.38 116 VAL A CA 1
ATOM 939 C C . VAL A 1 116 ? -12.724 -2.208 9.531 1.00 94.38 116 VAL A C 1
ATOM 941 O O . VAL A 1 116 ? -13.209 -1.555 10.450 1.00 94.38 116 VAL A O 1
ATOM 944 N N . GLU A 1 117 ? -13.474 -2.976 8.739 1.00 93.00 117 GLU A N 1
ATOM 945 C CA . GLU A 1 117 ? -14.932 -3.127 8.883 1.00 93.00 117 GLU A CA 1
ATOM 946 C C . GLU A 1 117 ? -15.332 -3.764 10.224 1.00 93.00 117 GLU A C 1
ATOM 948 O O . GLU A 1 117 ? -16.391 -3.453 10.770 1.00 93.00 117 GLU A O 1
ATOM 953 N N . GLY A 1 118 ? -14.476 -4.624 10.784 1.00 91.69 118 GLY A N 1
ATOM 954 C CA . GLY A 1 118 ? -14.684 -5.257 12.087 1.00 91.69 118 GLY A CA 1
ATOM 955 C C . GLY A 1 118 ? -14.269 -4.407 13.294 1.00 91.69 118 GLY A C 1
ATOM 956 O O . GLY A 1 118 ? -14.464 -4.843 14.431 1.00 91.69 118 GLY A O 1
ATOM 957 N N . ALA A 1 119 ? -13.691 -3.220 13.086 1.00 92.69 119 ALA A N 1
ATOM 958 C CA . ALA A 1 119 ? -13.074 -2.421 14.140 1.00 92.69 119 ALA A CA 1
ATOM 959 C C . ALA A 1 119 ? -13.745 -1.053 14.334 1.00 92.69 119 ALA A C 1
ATOM 961 O O . ALA A 1 119 ? -14.140 -0.367 13.395 1.00 92.69 119 ALA A O 1
ATOM 962 N N . GLN A 1 120 ? -13.811 -0.600 15.589 1.00 93.62 120 GLN A N 1
ATOM 963 C CA . GLN A 1 120 ? -14.115 0.802 15.881 1.00 93.62 120 GLN A CA 1
ATOM 964 C C . GLN A 1 120 ? -12.863 1.662 15.680 1.00 93.62 120 GLN A C 1
ATOM 966 O O . GLN A 1 120 ? -11.761 1.227 15.995 1.00 93.62 120 GLN A O 1
ATOM 971 N N . LEU A 1 121 ? -13.019 2.925 15.268 1.00 92.06 121 LEU A N 1
ATOM 972 C CA . LEU A 1 121 ? -11.889 3.862 15.125 1.00 92.06 121 LEU A CA 1
ATOM 973 C C . LEU A 1 121 ? -11.069 4.058 16.410 1.00 92.06 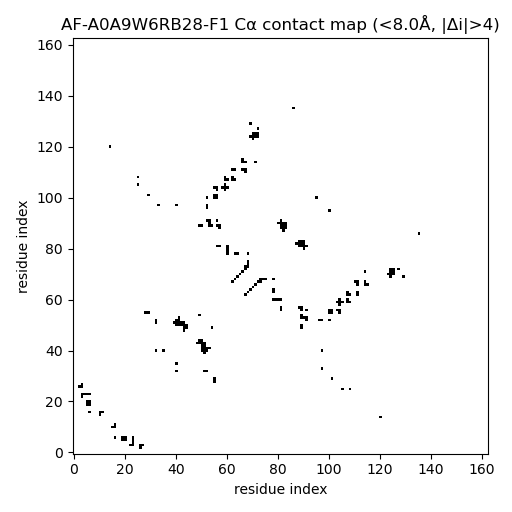121 LEU A C 1
ATOM 975 O O . LEU A 1 121 ? -9.889 4.384 16.348 1.00 92.06 121 LEU A O 1
ATOM 979 N N . SER A 1 122 ? -11.698 3.899 17.575 1.00 93.81 122 SER A N 1
ATOM 980 C CA . SER A 1 122 ? -11.042 3.995 18.881 1.00 93.81 122 SER A CA 1
ATOM 981 C C . SER A 1 122 ? -10.391 2.689 19.337 1.00 93.81 122 SER A C 1
ATOM 983 O O . SER A 1 122 ? -9.846 2.644 20.441 1.00 93.81 122 SER A O 1
ATOM 985 N N . ALA A 1 123 ? -10.492 1.616 18.550 1.00 92.12 123 ALA A N 1
ATOM 986 C CA . ALA A 1 123 ? -9.859 0.351 18.874 1.00 92.12 123 ALA A CA 1
ATOM 987 C C . ALA A 1 123 ? -8.336 0.514 18.876 1.00 92.12 123 ALA A C 1
ATOM 989 O O . ALA A 1 123 ? -7.748 1.171 18.017 1.00 92.12 123 ALA A O 1
ATOM 990 N N . VAL A 1 124 ? -7.701 -0.099 19.868 1.00 88.50 124 VAL A N 1
ATOM 991 C CA . VAL A 1 124 ? -6.245 -0.174 19.970 1.00 88.50 124 VAL A CA 1
ATOM 992 C C . VAL A 1 124 ? -5.832 -1.564 19.509 1.00 88.50 124 VAL A C 1
ATOM 994 O O . VAL A 1 124 ? -6.522 -2.535 19.818 1.00 88.50 124 VAL A O 1
ATOM 997 N N . ALA A 1 125 ? -4.722 -1.642 18.774 1.00 85.25 125 ALA A N 1
ATOM 998 C CA . ALA A 1 125 ? -4.119 -2.908 18.376 1.00 85.25 125 ALA A CA 1
ATOM 999 C C . ALA A 1 125 ? -3.947 -3.831 19.590 1.00 85.25 125 ALA A C 1
ATOM 1001 O O . ALA A 1 125 ? -3.601 -3.370 20.685 1.00 85.25 125 ALA A O 1
ATOM 1002 N N . ALA A 1 126 ? -4.189 -5.126 19.396 1.00 76.44 126 ALA A N 1
ATOM 1003 C CA . ALA A 1 126 ? -3.931 -6.096 20.447 1.00 76.44 126 ALA A CA 1
ATOM 1004 C C . ALA A 1 126 ? -2.422 -6.138 20.751 1.00 76.44 126 ALA A C 1
ATOM 1006 O O . ALA A 1 126 ? -1.592 -6.113 19.843 1.00 76.44 126 ALA A O 1
ATOM 1007 N N . ASP A 1 127 ? -2.060 -6.174 22.035 1.00 69.50 127 ASP A N 1
ATOM 1008 C CA . ASP A 1 127 ? -0.662 -6.343 22.427 1.00 69.50 127 ASP A CA 1
ATOM 1009 C C . ASP A 1 127 ? -0.268 -7.805 22.237 1.00 69.50 127 ASP A C 1
ATOM 1011 O O . ASP A 1 127 ? -0.827 -8.706 22.864 1.00 69.50 127 ASP A O 1
ATOM 1015 N N . ALA A 1 128 ? 0.689 -8.023 21.351 1.00 62.72 128 ALA A N 1
ATOM 1016 C CA . ALA A 1 128 ? 1.172 -9.344 21.001 1.00 62.72 128 ALA A CA 1
ATOM 1017 C C . ALA A 1 128 ? 2.682 -9.491 21.139 1.00 62.72 128 ALA A C 1
ATOM 1019 O O . ALA A 1 128 ? 3.243 -10.486 20.685 1.00 62.72 128 ALA A O 1
ATOM 1020 N N . GLY A 1 129 ? 3.351 -8.497 21.736 1.00 63.25 129 GLY A N 1
ATOM 1021 C CA . GLY A 1 129 ? 4.808 -8.504 21.836 1.00 63.25 129 GLY A CA 1
ATOM 1022 C C . GLY A 1 129 ? 5.504 -8.563 20.473 1.00 63.25 129 GLY A C 1
ATOM 1023 O O . GLY A 1 129 ? 6.600 -9.108 20.381 1.00 63.25 129 GLY A O 1
ATOM 1024 N N . LEU A 1 130 ? 4.869 -8.040 19.416 1.00 66.44 130 LEU A N 1
ATOM 1025 C CA . LEU A 1 130 ? 5.499 -7.933 18.104 1.00 66.44 130 LEU A CA 1
ATOM 1026 C C . LEU A 1 130 ? 6.729 -7.039 18.221 1.00 66.44 130 LEU A C 1
ATOM 1028 O O . LEU A 1 130 ? 6.656 -5.934 18.768 1.00 66.44 130 LEU A O 1
ATOM 1032 N N . GLU A 1 131 ? 7.856 -7.528 17.707 1.00 60.41 131 GLU A N 1
ATOM 1033 C CA . GLU A 1 131 ? 9.086 -6.749 17.677 1.00 60.41 131 GLU A CA 1
ATOM 1034 C C . GLU A 1 131 ? 8.829 -5.428 16.935 1.00 60.41 131 GLU A C 1
ATOM 1036 O O . GLU A 1 131 ? 8.224 -5.426 15.857 1.00 60.41 131 GLU A O 1
ATOM 1041 N N . PRO A 1 132 ? 9.243 -4.284 17.503 1.00 57.78 132 PRO A N 1
ATOM 1042 C CA . PRO A 1 132 ? 9.013 -2.994 16.882 1.00 57.78 132 PRO A CA 1
ATOM 1043 C C . PRO A 1 132 ? 9.686 -2.938 15.511 1.00 57.78 132 PRO A C 1
ATOM 1045 O O . PRO A 1 132 ? 10.731 -3.549 15.289 1.00 57.78 132 PRO A O 1
ATOM 1048 N N . VAL A 1 133 ? 9.100 -2.141 14.611 1.00 56.66 133 VAL A N 1
ATOM 1049 C CA . VAL A 1 133 ? 9.679 -1.812 13.302 1.00 56.66 133 VAL A CA 1
ATOM 1050 C C . VAL A 1 133 ? 11.186 -1.580 13.449 1.00 56.66 133 VAL A C 1
ATOM 1052 O O . VAL A 1 133 ? 11.568 -0.727 14.264 1.00 56.66 133 VAL A O 1
ATOM 1055 N N . PRO A 1 134 ? 12.047 -2.296 12.696 1.00 53.22 134 PRO A N 1
ATOM 1056 C CA . PRO A 1 134 ? 13.475 -2.044 12.715 1.00 53.22 134 PRO A CA 1
ATOM 1057 C C . PRO A 1 134 ? 13.694 -0.566 12.413 1.00 53.22 134 PRO A C 1
ATOM 1059 O O . PRO A 1 134 ? 13.416 -0.094 11.314 1.00 53.22 134 PRO A O 1
ATOM 1062 N N . SER A 1 135 ? 14.140 0.198 13.411 1.00 48.28 135 SER A N 1
ATOM 1063 C CA . SER A 1 135 ? 14.377 1.623 13.219 1.00 48.28 135 SER A CA 1
ATOM 1064 C C . SER A 1 135 ? 15.405 1.778 12.098 1.00 48.28 135 SER A C 1
ATOM 1066 O O . SER A 1 135 ? 16.561 1.362 12.233 1.00 48.28 135 SER A O 1
ATOM 1068 N N . ALA A 1 136 ? 14.993 2.398 10.989 1.00 43.31 136 ALA A N 1
ATOM 1069 C CA . ALA A 1 136 ? 15.914 3.187 10.192 1.00 43.31 136 ALA A CA 1
ATOM 1070 C C . ALA A 1 136 ? 16.468 4.228 11.167 1.00 43.31 136 ALA A C 1
ATOM 1072 O O . ALA A 1 136 ? 15.706 5.034 11.714 1.00 43.31 136 ALA A O 1
ATOM 1073 N N . ALA A 1 137 ? 17.749 4.119 11.513 1.00 36.69 137 ALA A N 1
ATOM 1074 C CA . ALA A 1 137 ? 18.377 5.023 12.459 1.00 36.69 137 ALA A CA 1
ATOM 1075 C C . ALA A 1 137 ? 18.109 6.473 12.011 1.00 36.69 137 ALA A C 1
ATOM 1077 O O . ALA A 1 137 ? 18.638 6.908 10.994 1.00 36.69 137 ALA A O 1
ATOM 1078 N N . GLY A 1 138 ? 17.247 7.200 12.734 1.00 34.19 138 GLY A N 1
ATOM 1079 C CA . GLY A 1 138 ? 17.012 8.629 12.490 1.00 34.19 138 GLY A CA 1
ATOM 1080 C C . GLY A 1 138 ? 15.568 9.133 12.510 1.00 34.19 138 GLY A C 1
ATOM 1081 O O . GLY A 1 138 ? 15.383 10.329 12.721 1.00 34.19 138 GLY A O 1
ATOM 1082 N N . ILE A 1 139 ? 14.536 8.292 12.370 1.00 38.19 139 ILE A N 1
ATOM 1083 C CA . ILE A 1 139 ? 13.141 8.773 12.426 1.00 38.19 139 ILE A CA 1
ATOM 1084 C C . ILE A 1 139 ? 12.548 8.465 13.803 1.00 38.19 139 ILE A C 1
ATOM 1086 O O . ILE A 1 139 ? 12.196 7.330 14.115 1.00 38.19 139 ILE A O 1
ATOM 1090 N N . ARG A 1 140 ? 12.447 9.488 14.661 1.00 29.42 140 ARG A N 1
ATOM 1091 C CA . ARG A 1 140 ? 11.692 9.386 15.919 1.00 29.42 140 ARG A CA 1
ATOM 1092 C C . ARG A 1 140 ? 10.206 9.192 15.580 1.00 29.42 140 ARG A C 1
ATOM 1094 O O . ARG A 1 140 ? 9.667 10.039 14.869 1.00 29.42 140 ARG A O 1
ATOM 1101 N N . PRO A 1 141 ? 9.512 8.169 16.109 1.00 34.22 141 PRO A N 1
ATOM 1102 C CA . PRO A 1 141 ? 8.065 8.098 15.972 1.00 34.22 141 PRO A CA 1
ATOM 1103 C C . PRO A 1 141 ? 7.438 9.305 16.684 1.00 34.22 141 PRO A C 1
ATOM 1105 O O . PRO A 1 141 ? 7.767 9.600 17.836 1.00 34.22 141 PRO A O 1
ATOM 1108 N N . ALA A 1 142 ? 6.530 10.008 16.002 1.00 40.47 142 ALA A N 1
ATOM 1109 C CA . ALA A 1 142 ? 5.776 11.132 16.567 1.00 40.47 142 ALA A CA 1
ATOM 1110 C C . ALA A 1 142 ? 4.847 10.706 17.723 1.00 40.47 142 ALA A C 1
ATOM 1112 O O . ALA A 1 142 ? 4.376 11.543 18.488 1.00 40.47 142 ALA A O 1
ATOM 1113 N N . CYS A 1 143 ? 4.630 9.402 17.895 1.00 29.12 143 CYS A N 1
ATOM 1114 C CA . CYS A 1 143 ? 3.885 8.836 19.005 1.00 29.12 143 CYS A CA 1
ATOM 1115 C C . CYS A 1 143 ? 4.692 7.680 19.610 1.00 29.12 143 CYS A C 1
ATOM 1117 O O . CYS A 1 143 ? 4.628 6.545 19.152 1.00 29.12 143 CYS A O 1
ATOM 1119 N N . GLY A 1 144 ? 5.524 7.987 20.605 1.00 30.33 144 GLY A N 1
ATOM 1120 C CA . GLY A 1 144 ? 6.090 6.968 21.487 1.00 30.33 144 GLY A CA 1
ATOM 1121 C C . GLY A 1 144 ? 5.101 6.650 22.613 1.00 30.33 144 GLY A C 1
ATOM 1122 O O . GLY A 1 144 ? 4.345 7.542 23.008 1.00 30.33 144 GLY A O 1
ATOM 1123 N N . PRO A 1 145 ? 5.105 5.428 23.176 1.00 33.97 145 PRO A N 1
ATOM 1124 C CA . PRO A 1 145 ? 4.251 5.102 24.308 1.00 33.97 145 PRO A CA 1
ATOM 1125 C C . PRO A 1 145 ? 4.560 6.080 25.440 1.00 33.97 145 PRO A C 1
ATOM 1127 O O . PRO A 1 145 ? 5.702 6.185 25.903 1.00 33.97 145 PRO A O 1
ATOM 1130 N N . SER A 1 146 ? 3.550 6.834 25.878 1.00 37.88 146 SER A N 1
ATOM 1131 C CA . SER A 1 146 ? 3.678 7.684 27.052 1.00 37.88 146 SER A CA 1
ATOM 1132 C C . SER A 1 146 ? 4.046 6.775 28.221 1.00 37.88 146 SER A C 1
ATOM 1134 O O . SER A 1 146 ? 3.201 6.033 28.725 1.00 37.88 146 SER A O 1
ATOM 1136 N N . ARG A 1 147 ? 5.311 6.795 28.653 1.00 40.44 147 ARG A N 1
ATOM 1137 C CA . ARG A 1 147 ? 5.705 6.159 29.908 1.00 40.44 147 ARG A CA 1
ATOM 1138 C C . ARG A 1 147 ? 4.866 6.822 30.995 1.00 40.44 147 ARG A C 1
ATOM 1140 O O . ARG A 1 147 ? 5.159 7.951 31.391 1.00 40.44 147 ARG A O 1
ATOM 1147 N N . ARG A 1 148 ? 3.816 6.149 31.478 1.00 39.19 148 ARG A N 1
ATOM 1148 C CA . ARG A 1 148 ? 3.170 6.519 32.739 1.00 39.19 148 ARG A CA 1
ATOM 1149 C C . ARG A 1 148 ? 4.271 6.466 33.790 1.00 39.19 148 ARG A C 1
ATOM 1151 O O . ARG A 1 148 ? 4.675 5.390 34.218 1.00 39.19 148 ARG A O 1
ATOM 1158 N N . ARG A 1 149 ? 4.800 7.625 34.192 1.00 38.59 149 ARG A N 1
ATOM 1159 C CA . ARG A 1 149 ? 5.578 7.711 35.425 1.00 38.59 149 ARG A CA 1
ATOM 1160 C C . ARG A 1 149 ? 4.635 7.273 36.535 1.00 38.59 149 ARG A C 1
ATOM 1162 O O . ARG A 1 149 ? 3.666 7.972 36.830 1.00 38.59 149 ARG A O 1
ATOM 1169 N N . ALA A 1 150 ? 4.904 6.108 37.116 1.00 37.50 150 ALA A N 1
ATOM 1170 C CA . ALA A 1 150 ? 4.318 5.710 38.380 1.00 37.50 150 ALA A CA 1
ATOM 1171 C C . ALA A 1 150 ? 4.590 6.843 39.374 1.00 37.50 150 ALA A C 1
ATOM 1173 O O . ALA A 1 150 ? 5.732 7.126 39.740 1.00 37.50 150 ALA A O 1
ATOM 1174 N N . ARG A 1 151 ? 3.535 7.568 39.740 1.00 39.47 151 ARG A N 1
ATOM 1175 C CA . ARG A 1 151 ? 3.584 8.628 40.737 1.00 39.47 151 ARG A CA 1
ATOM 1176 C C . ARG A 1 151 ? 3.632 7.930 42.094 1.00 39.47 151 ARG A C 1
ATOM 1178 O O . ARG A 1 151 ? 2.609 7.766 42.746 1.00 39.47 151 ARG A O 1
ATOM 1185 N N . THR A 1 152 ? 4.810 7.449 42.488 1.00 42.38 152 THR A N 1
ATOM 1186 C CA . THR A 1 152 ? 5.045 6.929 43.838 1.00 42.38 152 THR A CA 1
ATOM 1187 C C . THR A 1 152 ? 4.862 8.085 44.814 1.00 42.38 152 THR A C 1
ATOM 1189 O O . THR A 1 152 ? 5.726 8.955 44.949 1.00 42.38 152 THR A O 1
ATOM 1192 N N . GLY A 1 153 ? 3.685 8.137 45.436 1.00 35.59 153 GLY A N 1
ATOM 1193 C CA . GLY A 1 153 ? 3.352 9.083 46.486 1.00 35.59 153 GLY A CA 1
ATOM 1194 C C . GLY A 1 153 ? 4.255 8.853 47.688 1.00 35.59 153 GLY A C 1
ATOM 1195 O O . GLY A 1 153 ? 4.047 7.926 48.465 1.00 35.59 153 GLY A O 1
ATOM 1196 N N . ARG A 1 154 ? 5.259 9.713 47.854 1.00 39.84 154 ARG A N 1
ATOM 1197 C CA . ARG A 1 154 ? 6.014 9.828 49.100 1.00 39.84 154 ARG A CA 1
ATOM 1198 C C . ARG A 1 154 ? 5.087 10.498 50.120 1.00 39.84 154 ARG A C 1
ATOM 1200 O O . ARG A 1 154 ? 5.004 11.725 50.162 1.00 39.84 154 ARG A O 1
ATOM 1207 N N . ARG A 1 155 ? 4.340 9.704 50.895 1.00 41.97 155 ARG A N 1
ATOM 1208 C CA . ARG A 1 155 ? 3.707 10.182 52.132 1.00 41.97 155 ARG A CA 1
ATOM 1209 C C . ARG A 1 155 ? 4.838 10.703 53.022 1.00 41.97 155 ARG A C 1
ATOM 1211 O O . ARG A 1 155 ? 5.740 9.951 53.374 1.00 41.97 155 ARG A O 1
ATOM 1218 N N . ARG A 1 156 ? 4.858 12.012 53.285 1.00 44.94 156 ARG A N 1
ATOM 1219 C CA . ARG A 1 156 ? 5.683 12.574 54.356 1.00 44.94 156 ARG A CA 1
ATOM 1220 C C . ARG A 1 156 ? 4.915 12.342 55.646 1.00 44.94 156 ARG A C 1
ATOM 1222 O O . ARG A 1 156 ? 3.869 12.955 55.842 1.00 44.94 156 ARG A O 1
ATOM 1229 N N . ASP A 1 157 ? 5.432 11.457 56.482 1.00 39.97 157 ASP A N 1
ATOM 1230 C CA . ASP A 1 157 ? 4.990 11.327 57.862 1.00 39.97 157 ASP A CA 1
ATOM 1231 C C . ASP A 1 157 ? 5.367 12.609 58.610 1.00 39.97 157 ASP A C 1
ATOM 1233 O O . ASP A 1 157 ? 6.541 12.892 58.858 1.00 39.97 157 ASP A O 1
ATOM 1237 N N . LEU A 1 158 ? 4.358 13.415 58.937 1.00 40.06 158 LEU A N 1
ATOM 1238 C CA . LEU A 1 158 ? 4.463 14.460 59.946 1.00 40.06 158 LEU A CA 1
ATOM 1239 C C . LEU A 1 158 ? 4.586 13.772 61.309 1.00 40.06 158 LEU A C 1
ATOM 1241 O O . LEU A 1 158 ? 3.591 13.360 61.899 1.00 40.06 158 LEU A O 1
ATOM 1245 N N . ARG A 1 159 ? 5.815 13.643 61.816 1.00 41.44 159 ARG A N 1
ATOM 1246 C CA . ARG A 1 159 ? 6.033 13.424 63.248 1.00 41.44 159 ARG A CA 1
ATOM 1247 C C . ARG A 1 159 ? 5.820 14.756 63.960 1.00 41.44 159 ARG A C 1
ATOM 1249 O O . ARG A 1 159 ? 6.637 15.662 63.834 1.00 41.44 159 ARG A O 1
ATOM 1256 N N . MET A 1 160 ? 4.712 14.857 64.689 1.00 37.88 160 MET A N 1
ATOM 1257 C CA . MET A 1 160 ? 4.570 15.812 65.781 1.00 37.88 160 MET A CA 1
ATOM 1258 C C . MET A 1 160 ? 5.513 15.395 66.909 1.00 37.88 160 MET A C 1
ATOM 1260 O O . MET A 1 160 ? 5.350 14.326 67.494 1.00 37.88 160 MET A O 1
ATOM 1264 N N . THR A 1 161 ? 6.500 16.229 67.208 1.00 41.97 161 THR A N 1
ATOM 1265 C CA . THR A 1 161 ? 7.217 16.202 68.483 1.00 41.97 161 THR A CA 1
ATOM 1266 C C . THR A 1 161 ? 6.661 17.320 69.349 1.00 41.97 161 THR A C 1
ATOM 1268 O O . THR A 1 161 ? 6.882 18.493 69.060 1.00 41.97 161 THR A O 1
ATOM 1271 N N . SER A 1 162 ? 5.919 16.938 70.387 1.00 38.66 162 SER A N 1
ATOM 1272 C CA . SER A 1 162 ? 5.684 17.773 71.561 1.00 38.66 162 SER A CA 1
ATOM 1273 C C . SER A 1 162 ? 6.961 17.837 72.393 1.00 38.66 162 SER A C 1
ATOM 1275 O O . SER A 1 162 ? 7.514 16.790 72.737 1.00 38.66 162 SER A O 1
ATOM 1277 N N . GLN A 1 163 ? 7.388 19.053 72.719 1.00 44.00 163 GLN A N 1
ATOM 1278 C CA . GLN A 1 163 ? 7.885 19.473 74.031 1.00 44.00 163 GLN A CA 1
ATOM 1279 C C . GLN A 1 163 ? 7.908 20.999 74.072 1.00 44.00 163 GLN A C 1
ATOM 1281 O O . GLN A 1 163 ? 8.310 21.595 73.048 1.00 44.00 163 GLN A O 1
#

pLDDT: mean 80.95, std 21.71, range [29.12, 98.31]

Solvent-accessible surface area (backbone atoms only — not comparable to full-atom values): 10274 Å² total; per-residue (Å²): 134,87,80,66,61,78,62,63,90,83,59,78,51,68,66,61,45,51,52,38,47,50,52,23,50,64,58,45,54,59,63,73,50,74,81,53,52,74,71,55,32,70,39,56,87,51,96,86,62,56,21,58,50,19,52,49,41,36,51,20,41,48,36,34,38,52,41,37,39,48,36,67,60,43,92,64,96,63,70,58,72,38,42,40,97,88,68,47,71,44,44,74,61,94,86,65,46,74,66,60,36,47,52,50,25,52,52,24,50,54,54,34,46,59,54,53,77,76,50,61,94,85,62,72,57,60,90,73,83,70,80,72,79,80,73,64,90,83,73,79,68,95,74,65,84,80,77,76,73,78,79,78,78,77,78,77,82,81,78,85,78,88,130

Foldseek 3Di:
DDQQDQDDPPDPPPLCNVVSNVVNVLRPLLVVVVPDDQVQQCDDPDPLPAGSLLVLLVLLLVLCVVQPCFAVVHDDPDSQPQADPVRDGSDDDPPDDSVVSNVSSVVSSVVSVVSSVPDDPPDGGDDDVPDPDPDPPPDDPPDDPPPPPPPPDPPDDPDDDDD

Radius of gyration: 22.73 Å; Cα contacts (8 Å, |Δi|>4): 129; chains: 1; bounding box: 40×35×94 Å

Sequence (163 aa):
MVHLTEPPRTLSGSAELLTGYLDFYRDTIPRKLAGLSEAELRRTRVPSGWVPLGLLKHLGYVELRWLRWGFAVEQVDDPWADWNADRTEWRLDPADDLASVTAFFDEQCARSRAIVEGAQLSAVAADAGLEPVPSAAGIRPACGPSRRRARTGRRRDLRMTSQ

InterPro domains:
  IPR007061 Mycothiol-S-transferase [PF04978] (18-126)
  IPR034660 DinB/YfiT-like putative metalloenzymes [G3DSA:1.20.120.450] (4-148)
  IPR034660 DinB/YfiT-like putative metalloenzymes [SSF109854] (4-126)

Organism: NCBI:txid342230

Nearest PDB structures (foldseek):
  2qnl-assembly1_A-2  TM=6.953E-01  e=9.125E-01  Cytophaga hutchinsonii ATCC 33406
  8fx9-assembly1_A-2  TM=4.989E-01  e=3.738E-01  Mycobacterium tuberculosis
  8vig-assembly1_A  TM=6.744E-01  e=4.114E+00  Geminocystis sp.